Protein AF-A0A7Y8M2G5-F1 (afdb_monomer)

Secondary structure (DSSP, 8-state):
--PPPP--TT--SSS-SBTTB-HHHH--SS-----EEEEEE--S-HHHHHHHHTTHHHHHHHSSSEEEEEEE-TTTGGGGTT-TT-SEEEESSHHHHHHHTTS-EEEEEE---SHHHHHHHHHS-EEEEEEEEE-TTS-EEESSHHHHHHHHTTT-

Radius of gyration: 16.89 Å; Cα contacts (8 Å, |Δi|>4): 274; chains: 1; bounding box: 39×29×58 Å

Nearest PDB structures (foldseek):
  2h1f-assembly2_B  TM=8.860E-01  e=2.006E-05  Escherichia coli O6
  2h1f-assembly1_A  TM=8.473E-01  e=2.006E-05  Escherichia coli O6
  3tov-assembly2_B  TM=8.842E-01  e=5.506E-05  Veillonella parvula DSM 2008
  2h1h-assembly2_B  TM=8.702E-01  e=4.853E-05  Escherichia coli RS218
  3tov-assembly1_A  TM=8.396E-01  e=6.247E-05  Veillonella parvula DSM 2008

Mean predicted aligned error: 3.81 Å

Sequence (156 aa):
MIKEIPSCKRFTGYKPCFPDHNCWTQGCKDLIPTGIKILIINLDAMGDVLMTTAQLKQLKMKFTESTIYWITLKNAAPLLLNNEFVDHVYEYNFESLSILHQIKFDIVMNIDKSQRSCALSNSLNAELKLGFGLNENGKIVPLNKGAFYNYQLGMD

pLDDT: mean 94.29, std 6.94, range [50.44, 98.81]

Structure (mmCIF, N/CA/C/O backbone):
data_AF-A0A7Y8M2G5-F1
#
_entry.id   AF-A0A7Y8M2G5-F1
#
loop_
_atom_site.group_PDB
_atom_site.id
_atom_site.type_symbol
_atom_site.label_atom_id
_atom_site.label_alt_id
_atom_site.label_comp_id
_atom_site.label_asym_id
_atom_site.label_entity_id
_atom_site.label_seq_id
_atom_site.pdbx_PDB_ins_code
_atom_site.Cartn_x
_atom_site.Cartn_y
_atom_site.Cartn_z
_atom_site.occupancy
_atom_site.B_iso_or_equiv
_atom_site.auth_seq_id
_atom_site.auth_comp_id
_atom_site.auth_asym_id
_atom_site.auth_atom_id
_atom_site.pdbx_PDB_model_num
ATOM 1 N N . MET A 1 1 ? -2.879 -11.298 -30.744 1.00 51.59 1 MET A N 1
ATOM 2 C CA . MET A 1 1 ? -2.674 -12.035 -29.478 1.00 51.59 1 MET A CA 1
ATOM 3 C C . MET A 1 1 ? -2.215 -11.038 -28.433 1.00 51.59 1 MET A C 1
ATOM 5 O O . MET A 1 1 ? -1.241 -10.340 -28.690 1.00 51.59 1 MET A O 1
ATOM 9 N N . ILE A 1 2 ? -2.944 -10.906 -27.324 1.00 50.44 2 ILE A N 1
ATOM 10 C CA . ILE A 1 2 ? -2.514 -10.064 -26.201 1.00 50.44 2 ILE A CA 1
ATOM 11 C C . ILE A 1 2 ? -1.307 -10.772 -25.587 1.00 50.44 2 ILE A C 1
ATOM 13 O O . ILE A 1 2 ? -1.421 -11.914 -25.151 1.00 50.44 2 ILE A O 1
ATOM 17 N N . LYS A 1 3 ? -0.134 -10.145 -25.669 1.00 66.94 3 LYS A N 1
ATOM 18 C CA . LYS A 1 3 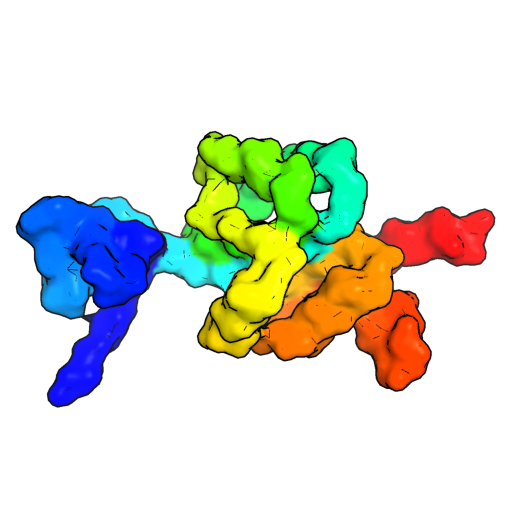? 1.093 -10.682 -25.083 1.00 66.94 3 LYS A CA 1
ATOM 19 C C . LYS A 1 3 ? 1.004 -10.517 -23.564 1.00 66.94 3 LYS A C 1
ATOM 21 O O . LYS A 1 3 ? 0.556 -9.472 -23.098 1.00 66.94 3 LYS A O 1
ATOM 26 N N . GLU A 1 4 ? 1.370 -11.552 -22.815 1.00 81.44 4 GLU A N 1
ATOM 27 C CA . GLU A 1 4 ? 1.377 -11.503 -21.352 1.00 81.44 4 GLU A CA 1
ATOM 28 C C . GLU A 1 4 ? 2.400 -10.460 -20.877 1.00 81.44 4 GLU A C 1
ATOM 30 O O . GLU A 1 4 ? 3.524 -10.404 -21.383 1.00 81.44 4 GLU A O 1
ATOM 35 N N . ILE A 1 5 ? 1.987 -9.587 -19.956 1.00 85.19 5 ILE A N 1
ATOM 36 C CA . ILE A 1 5 ? 2.841 -8.517 -19.432 1.00 85.19 5 ILE A CA 1
ATOM 37 C C . ILE A 1 5 ? 3.972 -9.161 -18.614 1.00 85.19 5 ILE A C 1
ATOM 39 O O . ILE A 1 5 ? 3.680 -9.976 -17.738 1.00 85.19 5 ILE A O 1
ATOM 43 N N . PRO A 1 6 ? 5.253 -8.815 -18.847 1.00 88.69 6 PRO A N 1
ATOM 44 C CA . PRO A 1 6 ? 6.359 -9.425 -18.116 1.00 88.69 6 PRO A CA 1
ATOM 45 C C . PRO A 1 6 ? 6.279 -9.107 -16.616 1.00 88.69 6 PRO A C 1
ATOM 47 O O . PRO A 1 6 ? 6.117 -7.949 -16.230 1.00 88.69 6 PRO A O 1
ATOM 50 N N . SER A 1 7 ? 6.486 -10.116 -15.765 1.00 90.25 7 SER A N 1
ATOM 51 C CA . SER A 1 7 ? 6.693 -9.914 -14.324 1.00 90.25 7 SER A CA 1
ATOM 52 C C . SER A 1 7 ? 8.052 -9.248 -14.099 1.00 90.25 7 SER A C 1
ATOM 54 O O . SER A 1 7 ? 9.097 -9.897 -14.154 1.00 90.25 7 SER A O 1
ATOM 56 N N . CYS A 1 8 ? 8.053 -7.924 -13.947 1.00 92.25 8 CYS A N 1
ATOM 57 C CA . CYS A 1 8 ? 9.268 -7.125 -13.855 1.00 92.25 8 CYS A CA 1
ATOM 58 C C . CYS A 1 8 ? 8.976 -5.784 -13.181 1.00 92.25 8 CYS A C 1
ATOM 60 O O . CYS A 1 8 ? 8.275 -4.948 -13.749 1.00 92.25 8 CYS A O 1
ATOM 62 N N . LYS A 1 9 ? 9.575 -5.524 -12.018 1.00 92.50 9 LYS A N 1
ATOM 63 C CA . LYS A 1 9 ? 9.309 -4.294 -11.247 1.00 92.50 9 LYS A CA 1
ATOM 64 C C . LYS A 1 9 ? 9.643 -2.997 -11.980 1.00 92.50 9 LYS A C 1
ATOM 66 O O . LYS A 1 9 ? 8.982 -1.985 -11.794 1.00 92.50 9 LYS A O 1
ATOM 71 N N . ARG A 1 10 ? 10.690 -3.013 -12.810 1.00 92.25 10 ARG A N 1
ATOM 72 C CA . ARG A 1 10 ? 11.124 -1.829 -13.571 1.00 92.25 10 ARG A CA 1
ATOM 73 C C . ARG A 1 10 ? 10.306 -1.599 -14.839 1.00 92.25 10 ARG A C 1
ATOM 75 O O . ARG A 1 10 ? 10.436 -0.546 -15.453 1.00 92.25 10 ARG A O 1
ATOM 82 N N . PHE A 1 11 ? 9.502 -2.574 -15.265 1.00 92.88 11 PHE A N 1
ATOM 83 C CA . PHE A 1 11 ? 8.639 -2.397 -16.423 1.00 92.88 11 PHE A CA 1
ATOM 84 C C . PHE A 1 11 ? 7.377 -1.634 -16.012 1.00 92.88 11 PHE A C 1
ATOM 86 O O . PHE A 1 11 ? 6.613 -2.106 -15.178 1.00 92.88 11 PHE A O 1
ATOM 93 N N . THR A 1 12 ? 7.141 -0.465 -16.611 1.00 90.38 12 THR A N 1
ATOM 94 C CA . THR A 1 12 ? 6.011 0.404 -16.227 1.00 90.38 12 THR A CA 1
ATOM 95 C C . THR A 1 12 ? 4.857 0.387 -17.225 1.00 90.38 12 THR A C 1
ATOM 97 O O . THR A 1 12 ? 3.878 1.102 -17.043 1.00 90.38 12 THR A O 1
ATOM 100 N N . GLY A 1 13 ? 4.984 -0.346 -18.334 1.00 89.25 13 GLY A N 1
ATOM 101 C CA . GLY A 1 13 ? 4.055 -0.257 -19.467 1.00 89.25 13 GLY A CA 1
ATOM 102 C C . GLY A 1 13 ? 4.252 0.992 -20.336 1.00 89.25 13 GLY A C 1
ATOM 103 O O . GLY A 1 13 ? 4.036 0.923 -21.540 1.00 89.25 13 GLY A O 1
ATOM 104 N N . TYR A 1 14 ? 4.735 2.100 -19.762 1.00 89.81 14 TYR A N 1
ATOM 105 C CA . TYR A 1 14 ? 5.154 3.298 -20.500 1.00 89.81 14 TYR A CA 1
ATOM 106 C C . TYR A 1 14 ? 6.625 3.236 -20.935 1.00 89.81 14 TYR A C 1
ATOM 108 O O . TYR A 1 14 ? 6.979 3.689 -22.021 1.00 89.81 14 TYR A O 1
ATOM 116 N N . LYS A 1 15 ? 7.493 2.662 -20.092 1.00 89.81 15 LYS A N 1
ATOM 117 C CA . LYS A 1 15 ? 8.930 2.510 -20.353 1.00 89.81 15 LYS A CA 1
ATOM 118 C C . LYS A 1 15 ? 9.368 1.051 -20.227 1.00 89.81 15 LYS A C 1
ATOM 120 O O . LYS A 1 15 ? 8.827 0.318 -19.389 1.00 89.81 15 LYS A O 1
ATOM 125 N N . PRO A 1 16 ? 10.369 0.625 -21.019 1.00 91.12 16 PRO A N 1
ATOM 126 C CA . PRO A 1 16 ? 11.022 -0.650 -20.785 1.00 91.12 16 PRO A CA 1
ATOM 127 C C . PRO A 1 16 ? 11.733 -0.644 -19.424 1.00 91.12 16 PRO A C 1
ATOM 129 O O . PRO A 1 16 ? 12.158 0.390 -18.918 1.00 91.12 16 PRO A O 1
ATOM 132 N N . CYS A 1 17 ? 11.895 -1.836 -18.864 1.00 90.38 17 CYS A N 1
ATOM 133 C CA . CYS A 1 17 ? 12.644 -2.116 -17.645 1.00 90.38 17 CYS A CA 1
ATOM 134 C C . CYS A 1 17 ? 14.143 -1.771 -17.710 1.00 90.38 17 CYS A C 1
ATOM 136 O O . CYS A 1 17 ? 14.758 -1.580 -16.661 1.00 90.38 17 CYS A O 1
ATOM 138 N N . PHE A 1 18 ? 14.732 -1.703 -18.908 1.00 91.62 18 PHE A N 1
ATOM 139 C CA . PHE A 1 18 ? 16.131 -1.337 -19.133 1.00 91.62 18 PHE A CA 1
ATOM 140 C C . PHE A 1 18 ? 16.273 -0.624 -20.498 1.00 91.62 18 PHE A C 1
ATOM 142 O O . PHE A 1 18 ? 15.577 -1.022 -21.439 1.00 91.62 18 PHE A O 1
ATOM 149 N N . PRO A 1 19 ? 17.128 0.413 -20.639 1.00 90.75 19 PRO A N 1
ATOM 150 C CA . PRO A 1 19 ? 17.388 1.063 -21.929 1.00 90.75 19 PRO A CA 1
ATOM 151 C C . PRO A 1 19 ? 17.849 0.063 -22.997 1.00 90.75 19 PRO A C 1
ATOM 153 O O . PRO A 1 19 ? 18.632 -0.832 -22.702 1.00 90.75 19 PRO A O 1
ATOM 156 N N . ASP A 1 20 ? 17.352 0.188 -24.226 1.00 89.81 20 ASP A N 1
ATOM 157 C CA . ASP A 1 20 ? 17.685 -0.709 -25.349 1.00 89.81 20 ASP A CA 1
ATOM 158 C C . ASP A 1 20 ? 17.340 -2.200 -25.140 1.00 89.81 20 ASP A C 1
ATOM 160 O O . ASP A 1 20 ? 17.814 -3.065 -25.875 1.00 89.81 20 ASP A O 1
ATOM 164 N N . HIS A 1 21 ? 16.477 -2.528 -24.172 1.00 90.88 21 HIS A N 1
ATOM 165 C CA . HIS A 1 21 ? 15.942 -3.881 -23.980 1.00 90.88 21 HIS A CA 1
ATOM 166 C C . HIS A 1 21 ? 14.419 -3.869 -24.094 1.00 90.88 21 HIS A C 1
ATOM 168 O O . HIS A 1 21 ? 13.727 -3.171 -23.348 1.00 90.88 21 HIS A O 1
ATOM 174 N N . ASN A 1 22 ? 13.857 -4.655 -25.012 1.00 90.19 22 ASN A N 1
ATOM 175 C CA . ASN A 1 22 ? 12.415 -4.663 -25.229 1.00 90.19 22 ASN A CA 1
ATOM 176 C C . ASN A 1 22 ? 11.736 -5.627 -24.248 1.00 90.19 22 ASN A C 1
ATOM 178 O O . ASN A 1 22 ? 11.414 -6.762 -24.595 1.00 90.19 22 ASN A O 1
ATOM 182 N N . CYS A 1 23 ? 11.475 -5.166 -23.022 1.00 90.12 23 CYS A N 1
ATOM 183 C CA . CYS A 1 23 ? 10.925 -6.031 -21.971 1.00 90.12 23 CYS A CA 1
ATOM 184 C C . CYS A 1 23 ? 9.543 -6.598 -22.316 1.00 90.12 23 CYS A C 1
ATOM 186 O O . CYS A 1 23 ? 9.220 -7.708 -21.903 1.00 90.12 23 CYS A O 1
ATOM 188 N N . TRP A 1 24 ? 8.754 -5.878 -23.122 1.00 87.94 24 TRP A N 1
ATOM 189 C CA . TRP A 1 24 ? 7.460 -6.357 -23.611 1.00 87.94 24 TRP A CA 1
ATOM 190 C C . TRP A 1 24 ? 7.599 -7.623 -24.456 1.00 87.94 24 TRP A C 1
ATOM 192 O O . TRP A 1 24 ? 6.755 -8.517 -24.402 1.00 87.94 24 TRP A O 1
ATOM 202 N N . THR A 1 25 ? 8.662 -7.707 -25.262 1.00 89.38 25 THR A N 1
ATOM 203 C CA . THR A 1 25 ? 8.851 -8.840 -26.169 1.00 89.38 25 THR A CA 1
ATOM 204 C C . THR A 1 25 ? 9.814 -9.902 -25.668 1.00 89.38 25 THR A C 1
ATOM 206 O O . THR A 1 25 ? 9.569 -11.074 -25.957 1.00 89.38 25 THR A O 1
ATOM 209 N N . GLN A 1 26 ? 10.848 -9.490 -24.935 1.00 89.75 26 GLN A N 1
ATOM 210 C CA . GLN A 1 26 ? 11.997 -10.292 -24.509 1.00 89.75 26 GLN A CA 1
ATOM 211 C C . GLN A 1 26 ? 11.992 -10.606 -23.003 1.00 89.75 26 GLN A C 1
ATOM 213 O O . GLN A 1 26 ? 12.884 -11.300 -22.528 1.00 89.75 26 GLN A O 1
ATOM 218 N N . GLY A 1 27 ? 11.010 -10.110 -22.241 1.00 89.06 27 GLY A N 1
ATOM 219 C CA . GLY A 1 27 ? 10.930 -10.325 -20.794 1.00 89.06 27 GLY A CA 1
ATOM 220 C C . GLY A 1 27 ? 11.861 -9.422 -19.975 1.00 89.06 27 GLY A C 1
ATOM 221 O O . GLY A 1 27 ? 12.529 -8.529 -20.499 1.00 89.06 27 GLY A O 1
ATOM 222 N N . CYS A 1 28 ? 11.876 -9.621 -18.656 1.00 91.12 28 CYS A N 1
ATOM 223 C CA . CYS A 1 28 ? 12.672 -8.810 -17.729 1.00 91.12 28 CYS A CA 1
ATOM 224 C C . CYS A 1 28 ? 14.174 -9.087 -17.892 1.00 91.12 28 CYS A C 1
ATOM 226 O O . CYS A 1 28 ? 14.582 -10.245 -17.872 1.00 91.12 28 CYS A O 1
ATOM 228 N N . LYS A 1 29 ? 15.000 -8.038 -17.997 1.00 90.88 29 LYS A N 1
ATOM 229 C CA . LYS A 1 29 ? 16.459 -8.187 -18.127 1.00 90.88 29 LYS A CA 1
ATOM 230 C C . LYS A 1 29 ? 17.138 -8.632 -16.827 1.00 90.88 29 LYS A C 1
ATOM 232 O O . LYS A 1 29 ? 17.958 -9.538 -16.846 1.00 90.88 29 LYS A O 1
ATOM 237 N N . ASP A 1 30 ? 16.764 -8.016 -15.705 1.00 88.00 30 ASP A N 1
ATOM 238 C CA . ASP A 1 30 ? 17.515 -8.120 -14.444 1.00 88.00 30 ASP A CA 1
ATOM 239 C C . ASP A 1 30 ? 16.916 -9.125 -13.440 1.00 88.00 30 ASP A C 1
ATOM 241 O O . ASP A 1 30 ? 17.237 -9.063 -12.260 1.00 88.00 30 ASP A O 1
ATOM 245 N N . LEU A 1 31 ? 16.028 -10.032 -13.879 1.00 84.81 31 LEU A N 1
ATOM 246 C CA . LEU A 1 31 ? 15.354 -11.033 -13.025 1.00 84.81 31 LEU A CA 1
ATOM 247 C C . LEU A 1 31 ? 14.815 -10.454 -11.698 1.00 84.81 31 LEU A C 1
ATOM 249 O O . LEU A 1 31 ? 15.010 -11.012 -10.623 1.00 84.81 31 LEU A O 1
ATOM 253 N N . ILE A 1 32 ? 14.120 -9.318 -11.783 1.00 90.75 32 ILE A N 1
ATOM 254 C CA . ILE A 1 32 ? 13.478 -8.637 -10.648 1.00 90.75 32 ILE A CA 1
ATOM 255 C C . ILE A 1 32 ? 11.949 -8.780 -10.736 1.00 90.75 32 ILE A C 1
ATOM 257 O O . ILE A 1 32 ? 11.265 -7.846 -11.179 1.00 90.75 32 ILE A O 1
ATOM 261 N N . PRO A 1 33 ? 11.391 -9.947 -10.366 1.00 93.00 33 PRO A N 1
ATOM 262 C CA . PRO A 1 33 ? 9.965 -10.206 -10.504 1.00 93.00 33 PRO A CA 1
ATOM 263 C C . PRO A 1 33 ? 9.139 -9.261 -9.628 1.00 93.00 33 PRO A C 1
ATOM 265 O O . PRO A 1 33 ? 9.579 -8.814 -8.565 1.00 93.00 33 PRO A O 1
ATOM 268 N N . THR A 1 34 ? 7.910 -8.974 -10.062 1.00 93.88 34 THR A N 1
ATOM 269 C CA . THR A 1 34 ? 6.957 -8.185 -9.264 1.00 93.88 34 THR A CA 1
ATOM 270 C C . THR A 1 34 ? 6.622 -8.902 -7.952 1.00 93.88 34 THR A C 1
ATOM 272 O O . THR A 1 34 ? 6.506 -8.260 -6.907 1.00 93.88 34 THR A O 1
ATOM 275 N N . GLY A 1 35 ? 6.527 -10.234 -7.993 1.00 95.44 35 GLY A N 1
ATOM 276 C CA . GLY A 1 35 ? 6.227 -11.060 -6.828 1.00 95.44 35 GLY A CA 1
ATOM 277 C C . GLY A 1 35 ? 4.926 -10.655 -6.128 1.00 95.44 35 GLY A C 1
ATOM 278 O O . GLY A 1 35 ? 3.997 -10.154 -6.764 1.00 95.44 35 GLY A O 1
ATOM 279 N N . ILE A 1 36 ? 4.881 -10.855 -4.811 1.00 97.75 36 ILE A N 1
ATOM 280 C CA . ILE A 1 36 ? 3.733 -10.511 -3.961 1.00 97.75 36 ILE A CA 1
ATOM 281 C C . ILE A 1 36 ? 3.591 -8.986 -3.879 1.00 97.75 36 ILE A C 1
ATOM 283 O O . ILE A 1 36 ? 4.510 -8.287 -3.446 1.00 97.75 36 ILE A O 1
ATOM 287 N N . LYS A 1 37 ? 2.429 -8.454 -4.255 1.00 98.31 37 LYS A N 1
ATOM 288 C CA . LYS A 1 37 ? 2.087 -7.032 -4.153 1.00 98.31 37 LYS A CA 1
ATOM 289 C C . LYS A 1 37 ? 1.507 -6.732 -2.783 1.00 98.31 37 LYS A C 1
ATOM 291 O O . LYS A 1 37 ? 0.409 -7.177 -2.437 1.00 98.31 37 LYS A O 1
ATOM 296 N N . ILE A 1 38 ? 2.249 -5.936 -2.028 1.00 98.69 38 ILE A N 1
ATOM 297 C CA . ILE A 1 38 ? 1.928 -5.568 -0.657 1.00 98.69 38 ILE A CA 1
ATOM 298 C C . ILE A 1 38 ? 1.690 -4.066 -0.603 1.00 98.69 38 ILE A C 1
ATOM 300 O O . ILE A 1 38 ? 2.599 -3.304 -0.914 1.00 98.69 38 ILE A O 1
ATOM 304 N N . LEU A 1 39 ? 0.508 -3.634 -0.174 1.00 98.81 39 LEU A N 1
ATOM 305 C CA . LEU A 1 39 ? 0.241 -2.234 0.144 1.00 98.81 39 LEU A CA 1
ATOM 306 C C . LEU A 1 39 ? 0.300 -2.008 1.652 1.00 98.81 39 LEU A C 1
ATOM 308 O O . LEU A 1 39 ? -0.395 -2.686 2.405 1.00 98.81 39 LEU A O 1
ATOM 312 N N . ILE A 1 40 ? 1.068 -1.012 2.076 1.00 98.69 40 ILE A N 1
ATOM 313 C CA . ILE A 1 40 ? 1.066 -0.479 3.438 1.00 98.69 40 ILE A CA 1
ATOM 314 C C . ILE A 1 40 ? 0.287 0.839 3.432 1.00 98.69 40 ILE A C 1
ATOM 316 O O . ILE A 1 40 ? 0.600 1.753 2.668 1.00 98.69 40 ILE A O 1
ATOM 320 N N . ILE A 1 41 ? -0.735 0.932 4.279 1.00 98.69 41 ILE A N 1
ATOM 321 C CA . ILE A 1 41 ? -1.501 2.155 4.530 1.00 98.69 41 ILE A CA 1
ATOM 322 C C . ILE A 1 41 ? -1.025 2.710 5.872 1.00 98.69 41 ILE A C 1
ATOM 324 O O . ILE A 1 41 ? -1.272 2.085 6.905 1.00 98.69 41 ILE A O 1
ATOM 328 N N . ASN A 1 42 ? -0.339 3.856 5.831 1.00 98.06 42 ASN A N 1
ATOM 329 C CA . ASN A 1 42 ? 0.038 4.630 7.013 1.00 98.06 42 ASN A CA 1
ATOM 330 C C . ASN A 1 42 ? -0.133 6.127 6.738 1.00 98.06 42 ASN A C 1
ATOM 332 O O . ASN A 1 42 ? 0.732 6.791 6.165 1.00 98.06 42 ASN A O 1
ATOM 336 N N . LEU A 1 43 ? -1.293 6.624 7.123 1.00 97.38 43 LEU A N 1
ATOM 337 C CA . LEU A 1 43 ? -1.776 7.992 7.099 1.00 97.38 43 LEU A CA 1
ATOM 338 C C . LEU A 1 43 ? -1.662 8.674 8.478 1.00 97.38 43 LEU A C 1
ATOM 340 O O . LEU A 1 43 ? -2.290 9.721 8.648 1.00 97.38 43 LEU A O 1
ATOM 344 N N . ASP A 1 44 ? -0.953 8.106 9.454 1.00 92.50 44 ASP A N 1
ATOM 345 C CA . ASP A 1 44 ? -0.760 8.704 10.779 1.00 92.50 44 ASP A CA 1
ATOM 346 C C . ASP A 1 44 ? 0.317 9.808 10.762 1.00 92.50 44 ASP A C 1
ATOM 348 O O . ASP A 1 44 ? 0.714 10.325 9.707 1.00 92.50 44 ASP A O 1
ATOM 352 N N . ALA A 1 45 ? 0.731 10.271 11.943 1.00 93.00 45 ALA A N 1
ATOM 353 C CA . ALA A 1 45 ? 1.734 11.315 12.051 1.00 93.00 45 ALA A CA 1
ATOM 354 C C . ALA A 1 45 ? 3.084 10.851 11.479 1.00 93.00 45 ALA A C 1
ATOM 356 O O . ALA A 1 45 ? 3.426 9.671 11.436 1.00 93.00 45 ALA A O 1
ATOM 357 N N . MET A 1 46 ? 3.906 11.820 11.080 1.00 94.25 46 MET A N 1
ATOM 358 C CA . MET A 1 46 ? 5.202 11.564 10.450 1.00 94.25 46 MET A CA 1
ATOM 359 C C . MET A 1 46 ? 6.130 10.666 11.301 1.00 94.25 46 MET A C 1
ATOM 361 O O . MET A 1 46 ? 6.895 9.877 10.749 1.00 94.25 46 MET A O 1
ATOM 365 N N . GLY A 1 47 ? 6.046 10.756 12.635 1.00 94.88 47 GLY A N 1
ATOM 366 C CA . GLY A 1 47 ? 6.792 9.889 13.554 1.00 94.88 47 GLY A CA 1
ATOM 367 C C . GLY A 1 47 ? 6.384 8.415 13.459 1.00 94.88 47 GLY A C 1
ATOM 368 O O . GLY A 1 47 ? 7.254 7.548 13.396 1.00 94.88 47 GLY A O 1
ATOM 369 N N . ASP A 1 48 ? 5.084 8.133 13.353 1.00 94.25 48 ASP A N 1
ATOM 370 C CA . ASP A 1 48 ? 4.556 6.770 13.211 1.00 94.25 48 ASP A CA 1
ATOM 371 C C . ASP A 1 48 ? 4.948 6.152 11.862 1.00 94.25 48 ASP A C 1
ATOM 373 O O . ASP A 1 48 ? 5.311 4.972 11.780 1.00 94.25 48 ASP A O 1
ATOM 377 N N . VAL A 1 49 ? 4.954 6.965 10.799 1.00 95.81 49 VAL A N 1
ATOM 378 C CA . VAL A 1 49 ? 5.463 6.568 9.475 1.00 95.81 49 VAL A CA 1
ATOM 379 C C . VAL A 1 49 ? 6.922 6.137 9.574 1.00 95.81 49 VAL A C 1
ATOM 381 O O . VAL A 1 49 ? 7.264 5.037 9.132 1.00 95.81 49 VAL A O 1
ATOM 384 N N . LEU A 1 50 ? 7.768 6.950 10.216 1.00 95.31 50 LEU A N 1
ATOM 385 C CA . LEU A 1 50 ? 9.181 6.629 10.408 1.00 95.31 50 LEU A CA 1
ATOM 386 C C . LEU A 1 50 ? 9.364 5.335 11.210 1.00 95.31 50 LEU A C 1
ATOM 388 O O . LEU A 1 50 ? 10.114 4.457 10.782 1.00 95.31 50 LEU A O 1
ATOM 392 N N . MET A 1 51 ? 8.653 5.173 12.329 1.00 95.00 51 MET A N 1
ATOM 393 C CA . MET A 1 51 ? 8.728 3.959 13.151 1.00 95.00 51 MET A CA 1
ATOM 394 C C . MET A 1 51 ? 8.325 2.701 12.375 1.00 95.00 51 MET A C 1
ATOM 396 O O . MET A 1 51 ? 8.943 1.646 12.528 1.00 95.00 51 MET A O 1
ATOM 400 N N . THR A 1 52 ? 7.329 2.807 11.494 1.00 95.19 52 THR A N 1
ATOM 401 C CA . THR A 1 52 ? 6.865 1.672 10.683 1.00 95.19 52 THR A CA 1
ATOM 402 C C . THR A 1 52 ? 7.942 1.175 9.719 1.00 95.19 52 THR A C 1
ATOM 404 O O . THR A 1 52 ? 8.016 -0.028 9.454 1.00 95.19 52 THR A O 1
ATOM 407 N N . THR A 1 53 ? 8.827 2.052 9.232 1.00 96.62 53 THR A N 1
ATOM 408 C CA . THR A 1 53 ? 9.902 1.649 8.307 1.00 96.62 53 THR A CA 1
ATOM 409 C C . THR A 1 53 ? 10.819 0.567 8.886 1.00 96.62 53 THR A C 1
ATOM 411 O O . THR A 1 53 ? 11.337 -0.256 8.130 1.00 96.62 53 THR A O 1
ATOM 414 N N . ALA A 1 54 ? 10.945 0.474 10.216 1.00 95.75 54 ALA A N 1
ATOM 415 C CA . ALA A 1 54 ? 11.725 -0.567 10.887 1.00 95.75 54 ALA A CA 1
ATOM 416 C C . ALA A 1 54 ? 11.227 -1.994 10.577 1.00 95.75 54 ALA A C 1
ATOM 418 O O . ALA A 1 54 ? 11.998 -2.952 10.644 1.00 95.75 54 ALA A O 1
ATOM 419 N N . GLN A 1 55 ? 9.956 -2.150 10.191 1.00 94.12 55 GLN A N 1
ATOM 420 C CA . GLN A 1 55 ? 9.358 -3.448 9.863 1.00 94.12 55 GLN A CA 1
ATOM 421 C C . GLN A 1 55 ? 9.678 -3.914 8.432 1.00 94.12 55 GLN A C 1
ATOM 423 O O . GLN A 1 55 ? 9.541 -5.101 8.125 1.00 94.12 55 GLN A O 1
ATOM 428 N N . LEU A 1 56 ? 10.131 -3.013 7.551 1.00 96.81 56 LEU A N 1
ATOM 429 C CA . LEU A 1 56 ? 10.297 -3.287 6.119 1.00 96.81 56 LEU A CA 1
ATOM 430 C C . LEU A 1 56 ? 11.304 -4.403 5.833 1.00 96.81 56 LEU A C 1
ATOM 432 O O . LEU A 1 56 ? 11.036 -5.275 5.005 1.00 96.81 56 LEU A O 1
ATOM 436 N N . LYS A 1 57 ? 12.430 -4.430 6.556 1.00 96.44 57 LYS A N 1
ATOM 437 C CA . LYS A 1 57 ? 13.443 -5.482 6.398 1.00 96.44 57 LYS A CA 1
ATOM 438 C C . LYS A 1 57 ? 12.855 -6.861 6.689 1.00 96.44 57 LYS A C 1
ATOM 440 O O . LYS A 1 57 ? 13.041 -7.796 5.916 1.00 96.44 57 LYS A O 1
ATOM 445 N N . GLN A 1 58 ? 12.112 -6.990 7.786 1.00 96.00 58 GLN A N 1
ATOM 446 C CA . GLN A 1 58 ? 11.481 -8.255 8.154 1.00 96.00 58 GLN A CA 1
ATOM 447 C C . GLN A 1 58 ? 10.373 -8.649 7.182 1.00 96.00 58 GLN A C 1
ATOM 449 O O . GLN A 1 58 ? 10.227 -9.831 6.863 1.00 96.00 58 GLN A O 1
ATOM 454 N N . LEU A 1 59 ? 9.650 -7.665 6.653 1.00 96.12 59 LEU A N 1
ATOM 455 C CA . LEU A 1 59 ? 8.640 -7.897 5.635 1.00 96.12 59 LEU A CA 1
ATOM 456 C C . LEU A 1 59 ? 9.250 -8.446 4.337 1.00 96.12 59 LEU A C 1
ATOM 458 O O . LEU A 1 59 ? 8.751 -9.441 3.815 1.00 96.12 59 LEU A O 1
ATOM 462 N N . LYS A 1 60 ? 10.365 -7.873 3.867 1.00 96.12 60 LYS A N 1
ATOM 463 C CA . LYS A 1 60 ? 11.113 -8.383 2.705 1.00 96.12 60 LYS A CA 1
ATOM 464 C C . LYS A 1 60 ? 11.756 -9.744 2.969 1.00 96.12 60 LYS A C 1
ATOM 466 O O . LYS A 1 60 ? 11.790 -10.568 2.069 1.00 96.12 60 LYS A O 1
ATOM 471 N N . MET A 1 61 ? 12.216 -10.033 4.188 1.00 96.75 61 MET A N 1
ATOM 472 C CA . MET A 1 61 ? 12.699 -11.383 4.523 1.00 96.75 61 MET A CA 1
ATOM 473 C C . MET A 1 61 ? 11.576 -12.423 4.445 1.00 96.75 61 MET A C 1
ATOM 475 O O . MET A 1 61 ? 11.789 -13.517 3.933 1.00 96.75 61 MET A O 1
ATOM 479 N N . LYS A 1 62 ? 10.375 -12.077 4.925 1.00 96.88 62 LYS A N 1
ATOM 480 C CA . LYS A 1 62 ? 9.203 -12.960 4.873 1.00 96.88 62 LYS A CA 1
ATOM 481 C C . LYS A 1 62 ? 8.663 -13.138 3.451 1.00 96.88 62 LYS A C 1
ATOM 483 O O . LYS A 1 62 ? 8.227 -14.229 3.099 1.00 96.88 62 LYS A O 1
ATOM 488 N N . PHE A 1 63 ? 8.676 -12.071 2.657 1.00 96.31 63 PHE A N 1
ATOM 489 C CA . PHE A 1 63 ? 8.206 -12.049 1.275 1.00 96.31 63 PHE A CA 1
ATOM 490 C C . PHE A 1 63 ? 9.349 -11.594 0.361 1.00 96.31 63 PHE A C 1
ATOM 492 O O . PHE A 1 63 ? 9.395 -10.438 -0.068 1.00 96.31 63 PHE A O 1
ATOM 499 N N . THR A 1 64 ? 10.293 -12.504 0.105 1.00 94.19 64 THR A N 1
ATOM 500 C CA . THR A 1 64 ? 11.560 -12.215 -0.596 1.00 94.19 64 THR A CA 1
ATOM 501 C C . THR A 1 64 ? 11.336 -11.625 -1.984 1.00 94.19 64 THR A C 1
ATOM 503 O O . THR A 1 64 ? 11.926 -10.604 -2.332 1.00 94.19 64 THR A O 1
ATOM 506 N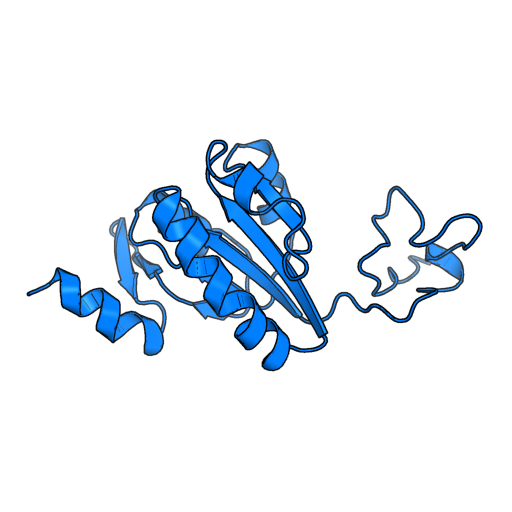 N . GLU A 1 65 ? 10.409 -12.204 -2.743 1.00 95.81 65 GLU A N 1
ATOM 507 C CA . GLU A 1 65 ? 9.940 -11.654 -4.012 1.00 95.81 65 GLU A CA 1
ATOM 508 C C . GLU A 1 65 ? 8.635 -10.892 -3.777 1.00 95.81 65 GLU A C 1
ATOM 510 O O . GLU A 1 65 ? 7.539 -11.448 -3.844 1.00 95.81 65 GLU A O 1
ATOM 515 N N . SER A 1 66 ? 8.749 -9.606 -3.446 1.00 97.12 66 SER A N 1
ATOM 516 C CA . SER A 1 66 ? 7.588 -8.738 -3.224 1.00 97.12 66 SER A CA 1
ATOM 517 C C . SER A 1 66 ? 7.800 -7.318 -3.718 1.00 97.12 66 SER A C 1
ATOM 519 O O . SER A 1 66 ? 8.911 -6.784 -3.636 1.00 97.12 66 SER A O 1
ATOM 521 N N . THR A 1 67 ? 6.723 -6.682 -4.168 1.00 97.81 67 THR A N 1
ATOM 522 C CA . THR A 1 67 ? 6.647 -5.246 -4.456 1.00 97.81 67 THR A CA 1
ATOM 523 C C . THR A 1 67 ? 5.885 -4.556 -3.331 1.00 97.81 67 THR A C 1
ATOM 525 O O . THR A 1 67 ? 4.724 -4.883 -3.080 1.00 97.81 67 THR A O 1
ATOM 528 N N . ILE A 1 68 ? 6.534 -3.610 -2.654 1.00 98.25 68 ILE A N 1
ATOM 529 C CA . ILE A 1 68 ? 5.942 -2.822 -1.575 1.00 98.25 68 ILE A CA 1
ATOM 530 C C . ILE A 1 68 ? 5.460 -1.487 -2.132 1.00 98.25 68 ILE A C 1
ATOM 532 O O . ILE A 1 68 ? 6.243 -0.648 -2.576 1.00 98.25 68 ILE A O 1
ATOM 536 N N . TYR A 1 69 ? 4.154 -1.298 -2.046 1.00 98.56 69 TYR A N 1
ATOM 537 C CA . TYR A 1 69 ? 3.452 -0.046 -2.247 1.00 98.56 69 TYR A CA 1
ATOM 538 C C . TYR A 1 69 ? 3.203 0.570 -0.873 1.00 98.56 69 TYR A C 1
ATOM 540 O O . TYR A 1 69 ? 2.868 -0.137 0.080 1.00 98.56 69 TYR A O 1
ATOM 548 N N . TRP A 1 70 ? 3.328 1.883 -0.758 1.00 98.69 70 TRP A N 1
ATOM 549 C CA . TRP A 1 70 ? 3.056 2.595 0.483 1.00 98.69 70 TRP A CA 1
ATOM 550 C C . TRP A 1 70 ? 2.236 3.841 0.195 1.00 98.69 70 TRP A C 1
ATOM 552 O O . TRP A 1 70 ? 2.649 4.664 -0.618 1.00 98.69 70 TRP A O 1
ATOM 562 N N . ILE A 1 71 ? 1.104 4.009 0.877 1.00 98.69 71 ILE A N 1
ATOM 563 C CA . ILE A 1 71 ? 0.326 5.251 0.845 1.00 98.69 71 ILE A CA 1
ATOM 564 C C . ILE A 1 71 ?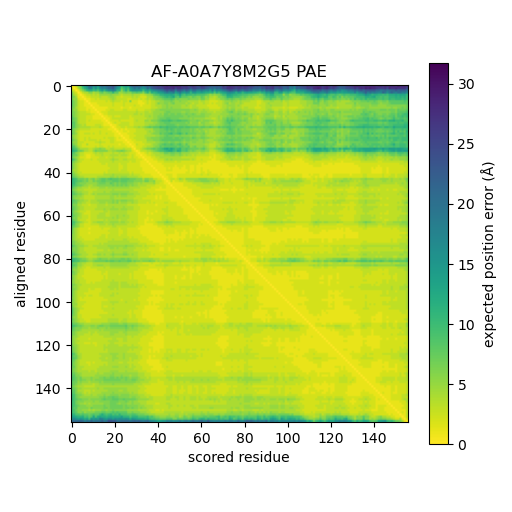 0.406 5.980 2.186 1.00 98.69 71 ILE A C 1
ATOM 566 O O . ILE A 1 71 ? 0.191 5.385 3.243 1.00 98.69 71 ILE A O 1
ATOM 570 N N . THR A 1 72 ? 0.745 7.268 2.132 1.00 98.38 72 THR A N 1
ATOM 571 C CA . THR A 1 72 ? 0.900 8.132 3.309 1.00 98.38 72 THR A CA 1
ATOM 572 C C . THR A 1 72 ? 0.471 9.570 3.027 1.00 98.38 72 THR A C 1
ATOM 574 O O . THR A 1 72 ? 0.142 9.927 1.897 1.00 98.38 72 THR A O 1
ATOM 577 N N . LEU A 1 73 ? 0.435 10.420 4.052 1.00 97.75 73 LEU A N 1
ATOM 578 C CA . LEU A 1 73 ? 0.148 11.841 3.881 1.00 97.75 73 LEU A CA 1
ATOM 579 C C . LEU A 1 73 ? 1.306 12.560 3.173 1.00 97.75 73 LEU A C 1
ATOM 581 O O . LEU A 1 73 ? 2.474 12.206 3.326 1.00 97.75 73 LEU A O 1
ATOM 585 N N . LYS A 1 74 ? 0.985 13.630 2.440 1.00 97.19 74 LYS A N 1
ATOM 586 C CA . LYS A 1 74 ? 1.951 14.422 1.659 1.00 97.19 74 LYS A CA 1
ATOM 587 C C . LYS A 1 74 ? 3.175 14.880 2.461 1.00 97.19 74 LYS A C 1
ATOM 589 O O . LYS A 1 74 ? 4.284 14.886 1.944 1.00 97.19 74 LYS A O 1
ATOM 594 N N . ASN A 1 75 ? 2.992 15.261 3.723 1.00 96.50 75 ASN A N 1
ATOM 595 C CA . ASN A 1 75 ? 4.084 15.706 4.591 1.00 96.50 75 ASN A CA 1
ATOM 596 C C . ASN A 1 75 ? 5.022 14.569 5.030 1.00 96.50 75 ASN A C 1
ATOM 598 O O . ASN A 1 75 ? 6.166 14.848 5.372 1.00 96.50 75 ASN A O 1
ATOM 602 N N . ALA A 1 76 ? 4.560 13.316 5.024 1.00 96.94 76 ALA A N 1
ATOM 603 C CA . ALA A 1 76 ? 5.355 12.150 5.406 1.00 96.94 76 ALA A CA 1
ATOM 604 C C . ALA A 1 76 ? 5.945 11.398 4.200 1.00 96.94 76 ALA A C 1
ATOM 606 O O . ALA A 1 76 ? 6.950 10.709 4.352 1.00 96.94 76 ALA A O 1
ATOM 607 N N . ALA A 1 77 ? 5.383 11.562 2.995 1.00 97.06 77 ALA A N 1
ATOM 608 C CA . ALA A 1 77 ? 5.872 10.912 1.776 1.00 97.06 77 ALA A CA 1
ATOM 609 C C . ALA A 1 77 ? 7.384 11.108 1.511 1.00 97.06 77 ALA A C 1
ATOM 611 O O . ALA A 1 77 ? 8.040 10.120 1.172 1.00 97.06 77 ALA A O 1
ATOM 612 N N . PRO A 1 78 ? 7.987 12.299 1.737 1.00 95.88 78 PRO A N 1
ATOM 613 C CA . PRO A 1 78 ? 9.426 12.492 1.560 1.00 95.88 78 PRO A CA 1
ATOM 614 C C . PRO A 1 78 ? 10.311 11.577 2.415 1.00 95.88 78 PRO A C 1
ATOM 616 O O . PRO A 1 78 ? 11.424 11.273 1.998 1.00 95.88 78 PRO A O 1
ATOM 619 N N . LEU A 1 79 ? 9.831 11.103 3.573 1.00 94.50 79 LEU A N 1
ATOM 620 C CA . LEU A 1 79 ? 10.586 10.183 4.435 1.00 94.50 79 LEU A CA 1
ATOM 621 C C . LEU A 1 79 ? 10.797 8.802 3.815 1.00 94.50 79 LEU A C 1
ATOM 623 O O . LEU A 1 79 ? 11.708 8.077 4.205 1.00 94.50 79 LEU A O 1
ATOM 627 N N . LEU A 1 80 ? 9.915 8.419 2.895 1.00 96.00 80 LEU A N 1
ATOM 628 C CA . LEU A 1 80 ? 9.937 7.114 2.245 1.00 96.00 80 LEU A CA 1
ATOM 629 C C . LEU A 1 80 ? 10.729 7.148 0.935 1.00 96.00 80 LEU A C 1
ATOM 631 O O . LEU A 1 80 ? 11.057 6.095 0.387 1.00 96.00 80 LEU A O 1
ATOM 635 N N . LEU A 1 81 ? 11.055 8.346 0.436 1.00 89.75 81 LEU A N 1
ATOM 636 C CA . LEU A 1 81 ? 11.893 8.503 -0.744 1.00 89.75 81 LEU A CA 1
ATOM 637 C C . LEU A 1 81 ? 13.284 7.932 -0.454 1.00 89.75 81 LEU A C 1
ATOM 639 O O . LEU A 1 81 ? 13.889 8.222 0.574 1.00 89.75 81 LEU A O 1
ATOM 643 N N . ASN A 1 82 ? 13.796 7.130 -1.386 1.00 89.62 82 ASN A N 1
ATOM 644 C CA . ASN A 1 82 ? 15.072 6.412 -1.277 1.00 89.62 82 ASN A CA 1
ATOM 645 C C . ASN A 1 82 ? 15.118 5.299 -0.215 1.00 89.62 82 ASN A C 1
ATOM 647 O O . ASN A 1 82 ? 16.197 4.769 0.050 1.00 89.62 82 ASN A O 1
ATOM 651 N N . ASN A 1 83 ? 13.985 4.899 0.373 1.00 95.88 83 ASN A N 1
ATOM 652 C CA . ASN A 1 83 ? 13.960 3.681 1.174 1.00 95.88 83 ASN A CA 1
ATOM 653 C C . ASN A 1 83 ? 14.156 2.460 0.260 1.00 95.88 83 ASN A C 1
ATOM 655 O O . ASN A 1 83 ? 13.336 2.207 -0.618 1.00 95.88 83 AS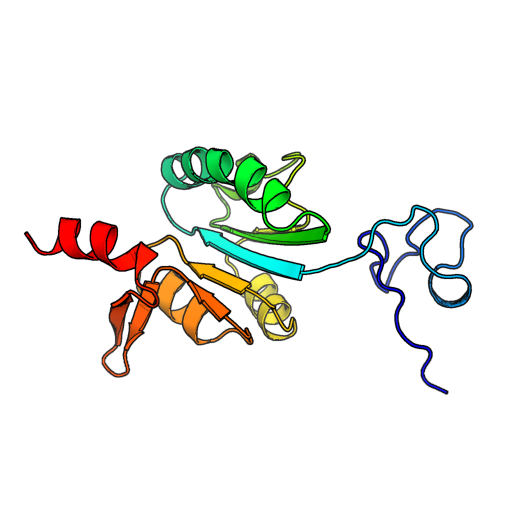N A O 1
ATOM 659 N N . GLU A 1 84 ? 15.219 1.684 0.486 1.00 94.81 84 GLU A N 1
ATOM 660 C CA . GLU A 1 84 ? 15.598 0.546 -0.370 1.00 94.81 84 GLU A CA 1
ATOM 661 C C . GLU A 1 84 ? 14.537 -0.566 -0.455 1.00 94.81 84 GLU A C 1
ATOM 663 O O . GLU A 1 84 ? 14.556 -1.380 -1.379 1.00 94.81 84 GLU A O 1
ATOM 668 N N . PHE A 1 85 ? 13.602 -0.612 0.496 1.00 96.75 85 PHE A N 1
ATOM 669 C CA . PHE A 1 85 ? 12.571 -1.641 0.557 1.00 96.75 85 PHE A CA 1
ATOM 670 C C . PHE A 1 85 ? 11.225 -1.196 -0.021 1.00 96.75 85 PHE A C 1
ATOM 672 O O . PHE A 1 85 ? 10.390 -2.063 -0.287 1.00 96.75 85 PHE A O 1
ATOM 679 N N . VAL A 1 86 ? 10.991 0.107 -0.203 1.00 97.56 86 VAL A N 1
ATOM 680 C CA . VAL A 1 86 ? 9.724 0.634 -0.729 1.00 97.56 86 VAL A CA 1
ATOM 681 C C . VAL A 1 86 ? 9.849 0.833 -2.234 1.00 97.56 86 VAL A C 1
ATOM 683 O O . VAL A 1 86 ? 10.656 1.630 -2.701 1.00 97.56 86 VAL A O 1
ATOM 686 N N . ASP A 1 87 ? 9.035 0.110 -3.001 1.00 96.56 87 ASP A N 1
ATOM 687 C CA . ASP A 1 87 ? 9.082 0.145 -4.464 1.00 96.56 87 ASP A CA 1
ATOM 688 C C . ASP A 1 87 ? 8.235 1.312 -5.025 1.00 96.56 87 ASP A C 1
ATOM 690 O O . ASP A 1 87 ? 8.622 1.944 -6.010 1.00 96.56 87 ASP A O 1
ATOM 694 N N . HIS A 1 88 ? 7.102 1.641 -4.385 1.00 97.06 88 HIS A N 1
ATOM 695 C CA . HIS A 1 88 ? 6.227 2.747 -4.791 1.00 97.06 88 HIS A CA 1
ATOM 696 C C . HIS A 1 88 ? 5.672 3.528 -3.595 1.00 97.06 88 HIS A C 1
ATOM 698 O O . HIS A 1 88 ? 5.097 2.939 -2.680 1.00 97.06 88 HIS A O 1
ATOM 704 N N . VAL A 1 89 ? 5.772 4.859 -3.642 1.00 98.06 89 VAL A N 1
ATOM 705 C CA . VAL A 1 89 ? 5.201 5.774 -2.643 1.00 98.06 89 VAL A CA 1
ATOM 706 C C . VAL A 1 89 ? 4.053 6.558 -3.274 1.00 98.06 89 VAL A C 1
ATOM 708 O O . VAL A 1 89 ? 4.216 7.153 -4.337 1.00 98.06 89 VAL A O 1
ATOM 711 N N . TYR A 1 90 ? 2.907 6.575 -2.601 1.00 98.25 90 TYR A N 1
ATOM 712 C CA . TYR A 1 90 ? 1.708 7.308 -2.983 1.00 98.25 90 TYR A CA 1
ATOM 713 C C . TYR A 1 90 ? 1.356 8.334 -1.910 1.00 98.25 90 TYR A C 1
ATOM 715 O O . TYR A 1 90 ? 1.272 8.021 -0.721 1.00 98.25 90 TYR A O 1
ATOM 723 N N . GLU A 1 91 ? 1.091 9.563 -2.334 1.00 98.25 91 GLU A N 1
ATOM 724 C CA . GLU A 1 91 ? 0.463 10.556 -1.467 1.00 98.25 91 GLU A CA 1
ATOM 725 C C . GLU A 1 91 ? -1.038 10.270 -1.362 1.00 98.25 91 GLU A C 1
ATOM 727 O O . GLU A 1 91 ? -1.683 9.949 -2.358 1.00 98.25 91 GLU A O 1
ATOM 732 N N . TYR A 1 92 ? -1.624 10.418 -0.178 1.00 98.00 92 TYR A N 1
ATOM 733 C CA . TYR A 1 92 ? -3.059 10.250 0.033 1.00 98.00 92 TYR A CA 1
ATOM 734 C C . TYR A 1 92 ? -3.849 11.401 -0.605 1.00 98.00 92 TYR A C 1
ATOM 736 O O . TYR A 1 92 ? -4.125 12.426 0.019 1.00 98.00 92 TYR A O 1
ATOM 744 N N . ASN A 1 93 ? -4.182 11.226 -1.882 1.00 98.25 93 ASN A N 1
ATOM 745 C CA . ASN A 1 93 ? -4.936 12.154 -2.715 1.00 98.25 93 ASN A CA 1
ATOM 746 C C . ASN A 1 93 ? -5.809 11.374 -3.721 1.00 98.25 93 ASN A C 1
ATOM 748 O O . ASN A 1 93 ? -5.686 10.158 -3.860 1.00 98.25 93 ASN A O 1
ATOM 752 N N . PHE A 1 94 ? -6.701 12.068 -4.427 1.00 98.00 94 PHE A N 1
ATOM 753 C CA . PHE A 1 94 ? -7.656 11.432 -5.342 1.00 98.00 94 PHE A CA 1
ATOM 754 C C . PHE A 1 94 ? -6.995 10.620 -6.470 1.00 98.00 94 PHE A C 1
ATOM 756 O O . PHE A 1 94 ? -7.478 9.541 -6.815 1.00 98.00 94 PHE A O 1
ATOM 763 N N . GLU A 1 95 ? -5.893 11.117 -7.032 1.00 98.31 95 GLU A N 1
ATOM 764 C CA . GLU A 1 95 ? -5.171 10.449 -8.118 1.00 98.31 95 GLU A CA 1
ATOM 765 C C . GLU A 1 95 ? -4.599 9.107 -7.650 1.00 98.31 95 GLU A C 1
ATOM 767 O O . GLU A 1 95 ? -4.905 8.063 -8.229 1.00 98.31 95 GLU A O 1
ATOM 772 N N . SER A 1 96 ? -3.852 9.116 -6.544 1.00 98.38 96 SER A N 1
ATOM 773 C CA . SER A 1 96 ? -3.296 7.907 -5.938 1.00 98.38 96 SER A CA 1
ATOM 774 C C . SER A 1 96 ? -4.377 6.890 -5.599 1.00 98.38 96 SER A C 1
ATOM 776 O O . SER A 1 96 ? -4.221 5.708 -5.895 1.00 98.38 96 SER A O 1
ATOM 778 N N . LEU A 1 97 ? -5.488 7.338 -5.008 1.00 98.44 97 LEU A N 1
ATOM 779 C CA . LEU A 1 97 ? -6.612 6.460 -4.685 1.00 98.44 97 LEU A CA 1
ATOM 780 C C . LEU A 1 97 ? -7.184 5.806 -5.946 1.00 98.44 97 LEU A C 1
ATOM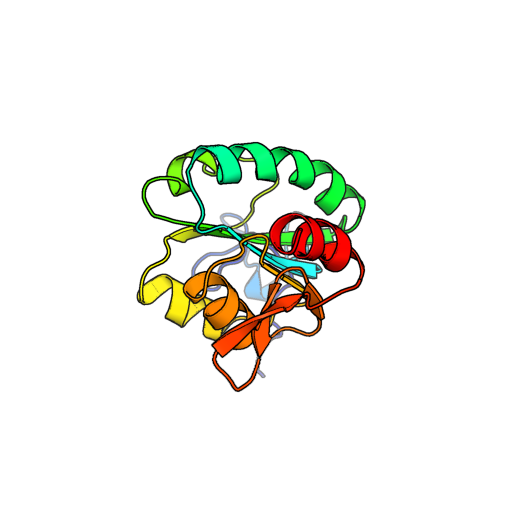 782 O O . LEU A 1 97 ? -7.368 4.590 -5.977 1.00 98.44 97 LEU A O 1
ATOM 786 N N . SER A 1 98 ? -7.393 6.593 -7.003 1.00 98.31 98 SER A N 1
ATOM 787 C CA . SER A 1 98 ? -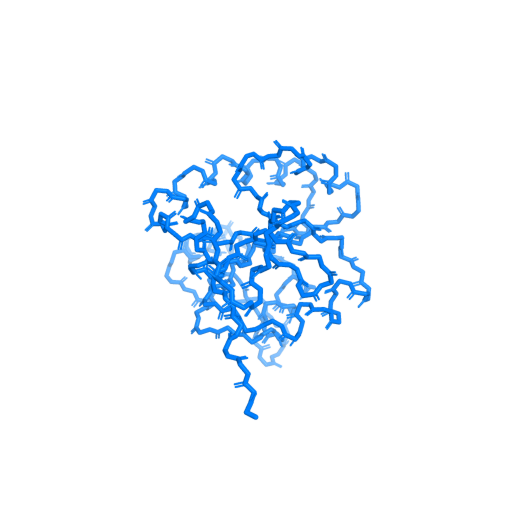7.906 6.101 -8.285 1.00 98.31 98 SER A CA 1
ATOM 788 C C . SER A 1 98 ? -6.997 5.031 -8.893 1.00 98.31 98 SER A C 1
ATOM 790 O O . SER A 1 98 ? -7.494 4.025 -9.395 1.00 98.31 98 SER A O 1
ATOM 792 N N . ILE A 1 99 ? -5.675 5.209 -8.796 1.00 98.31 99 ILE A N 1
ATOM 793 C CA . ILE A 1 99 ? -4.685 4.229 -9.263 1.00 98.31 99 ILE A CA 1
ATOM 794 C C . ILE A 1 99 ? -4.717 2.964 -8.401 1.00 98.31 99 ILE A C 1
ATOM 796 O O . ILE A 1 99 ? -4.826 1.863 -8.940 1.00 98.31 99 ILE A O 1
ATOM 800 N N . LEU A 1 100 ? -4.650 3.101 -7.072 1.00 98.56 100 LEU A N 1
ATOM 801 C CA . LEU A 1 100 ? -4.621 1.962 -6.148 1.00 98.56 100 LEU A CA 1
ATOM 802 C C . LEU A 1 100 ? -5.866 1.077 -6.289 1.00 98.56 100 LEU A C 1
ATOM 804 O O . LEU A 1 100 ? -5.755 -0.142 -6.195 1.00 98.56 100 LEU A O 1
ATOM 808 N N . HIS A 1 101 ? -7.028 1.659 -6.594 1.00 98.44 101 HIS A N 1
ATOM 809 C CA . HIS A 1 101 ? -8.256 0.909 -6.869 1.00 98.44 101 HIS A CA 1
ATOM 810 C C . HIS A 1 101 ? -8.178 -0.011 -8.098 1.00 98.44 101 HIS A C 1
ATOM 812 O O . HIS A 1 101 ? -8.937 -0.977 -8.172 1.00 98.44 101 HIS A O 1
ATOM 818 N N . GLN A 1 102 ? -7.272 0.256 -9.042 1.00 97.94 102 GLN A N 1
ATOM 819 C CA . GLN A 1 102 ? -7.064 -0.583 -10.229 1.00 97.94 102 GLN A CA 1
ATOM 820 C C . GLN A 1 102 ? -6.027 -1.690 -10.004 1.00 97.94 102 GLN A C 1
ATOM 822 O O . GLN A 1 102 ? -5.874 -2.582 -10.840 1.00 97.94 102 GLN A O 1
ATOM 827 N N . ILE A 1 103 ? -5.307 -1.661 -8.882 1.00 97.56 103 ILE A N 1
ATOM 828 C CA . ILE A 1 103 ? -4.294 -2.662 -8.564 1.00 97.56 103 ILE A CA 1
ATOM 829 C C . ILE A 1 103 ? -4.945 -3.770 -7.733 1.00 97.56 103 ILE A C 1
ATOM 831 O O . ILE A 1 103 ? -5.474 -3.532 -6.651 1.00 97.56 103 ILE A O 1
ATOM 835 N N . LYS A 1 104 ? -4.869 -5.015 -8.217 1.00 98.06 104 LYS A N 1
ATOM 836 C CA . LYS A 1 104 ? -5.138 -6.194 -7.381 1.00 98.06 104 LYS A CA 1
ATOM 837 C C . LYS A 1 104 ? -3.928 -6.437 -6.483 1.00 98.06 104 LYS A C 1
ATOM 839 O O . LYS A 1 104 ? -2.850 -6.737 -7.006 1.00 98.06 104 LYS A O 1
ATOM 844 N N . PHE A 1 105 ? -4.105 -6.316 -5.175 1.00 98.62 105 PHE A N 1
ATOM 845 C CA . PHE A 1 105 ? -3.080 -6.623 -4.182 1.00 98.62 105 PHE A CA 1
ATOM 846 C C . PHE A 1 105 ? -3.204 -8.060 -3.690 1.00 98.62 105 PHE A C 1
ATOM 848 O O . PHE A 1 105 ? -4.294 -8.627 -3.638 1.00 98.62 105 PHE A O 1
ATOM 855 N N . ASP A 1 106 ? -2.083 -8.632 -3.277 1.00 98.62 106 ASP A N 1
ATOM 856 C CA . ASP A 1 106 ? -2.091 -9.897 -2.548 1.00 98.62 106 ASP A CA 1
ATO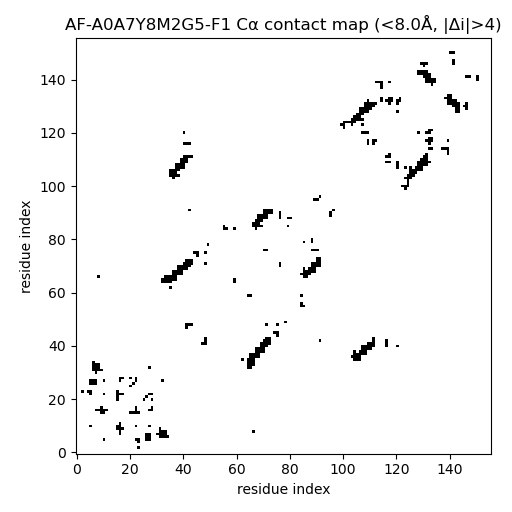M 857 C C . ASP A 1 106 ? -2.316 -9.607 -1.058 1.00 98.62 106 ASP A C 1
ATOM 859 O O . ASP A 1 106 ? -3.101 -10.279 -0.390 1.00 98.62 106 ASP A O 1
ATOM 863 N N . ILE A 1 107 ? -1.685 -8.540 -0.546 1.00 98.62 107 ILE A N 1
ATOM 864 C CA . ILE A 1 107 ? -1.794 -8.126 0.855 1.00 98.62 107 ILE A CA 1
ATOM 865 C C . ILE A 1 107 ? -1.999 -6.612 0.957 1.00 98.62 107 ILE A C 1
ATOM 867 O O . ILE A 1 107 ? -1.206 -5.835 0.430 1.00 98.62 107 ILE A O 1
ATOM 871 N N . VAL A 1 108 ? -3.014 -6.188 1.707 1.00 98.81 108 VAL A N 1
ATOM 872 C CA . VAL A 1 108 ? -3.170 -4.804 2.184 1.00 98.81 108 VAL A CA 1
ATOM 873 C C . VAL A 1 108 ? -2.987 -4.791 3.698 1.00 98.81 108 VAL A C 1
ATOM 875 O O . VAL A 1 108 ? -3.660 -5.529 4.415 1.00 98.81 108 VAL A O 1
ATOM 878 N N . MET A 1 109 ? -2.076 -3.961 4.198 1.00 98.44 109 MET A N 1
ATOM 879 C CA . MET A 1 109 ? -1.802 -3.786 5.623 1.00 98.44 109 MET A CA 1
ATOM 880 C C . MET A 1 109 ? -2.155 -2.364 6.038 1.00 98.44 109 MET A C 1
ATOM 882 O O . MET A 1 109 ? -1.444 -1.424 5.689 1.00 98.44 109 MET A O 1
ATOM 886 N N . ASN A 1 110 ? -3.237 -2.208 6.795 1.00 98.38 110 ASN A N 1
ATOM 887 C CA . ASN A 1 110 ? -3.577 -0.932 7.412 1.00 98.38 110 ASN A CA 1
ATOM 888 C C . ASN A 1 110 ? -3.133 -0.918 8.868 1.00 98.38 110 ASN A C 1
ATOM 890 O O . ASN A 1 110 ? -3.751 -1.566 9.711 1.00 98.38 110 ASN A O 1
ATOM 894 N N . ILE A 1 111 ? -2.081 -0.165 9.158 1.00 95.69 111 ILE A N 1
ATOM 895 C CA . ILE A 1 111 ? -1.508 -0.101 10.504 1.00 95.69 111 ILE A CA 1
ATOM 896 C C . ILE A 1 111 ? -2.099 1.021 11.365 1.00 95.69 111 ILE A C 1
ATOM 898 O O . ILE A 1 111 ? -1.833 1.062 12.564 1.00 95.69 111 ILE A O 1
ATOM 902 N N . ASP A 1 112 ? -2.966 1.853 10.787 1.00 94.31 112 ASP A N 1
ATOM 903 C CA . ASP A 1 112 ? -3.564 2.999 11.464 1.00 94.31 112 ASP A CA 1
ATOM 904 C C . ASP A 1 112 ? -4.979 2.704 11.961 1.00 94.31 112 ASP A C 1
ATOM 906 O O . ASP A 1 112 ? -5.821 2.133 11.249 1.00 94.31 112 ASP A O 1
ATOM 910 N N . LYS A 1 113 ? -5.306 3.263 13.126 1.00 93.44 113 LYS A N 1
ATOM 911 C CA . LYS A 1 113 ? -6.652 3.236 13.716 1.00 93.44 113 LYS A CA 1
ATOM 912 C C . LYS A 1 113 ? -7.424 4.522 13.412 1.00 93.44 113 LYS A C 1
ATOM 914 O O . LYS A 1 113 ? -7.908 5.199 14.314 1.00 93.44 113 LYS A O 1
ATOM 919 N N . SER A 1 114 ? -7.584 4.841 12.127 1.00 95.44 114 SER A N 1
ATOM 920 C CA . SER A 1 114 ? -8.403 5.972 11.671 1.00 95.44 114 SER A CA 1
ATOM 921 C C . SER A 1 114 ? -9.527 5.513 10.740 1.00 95.44 114 SER A C 1
ATOM 923 O O . SER A 1 114 ? -9.384 4.533 10.010 1.00 95.44 114 SER A O 1
ATOM 925 N N . GLN A 1 115 ? -10.649 6.239 10.708 1.00 96.88 115 GLN A N 1
ATOM 926 C CA . GLN A 1 115 ? -11.746 5.903 9.792 1.00 96.88 115 GLN A CA 1
ATOM 927 C C . GLN A 1 115 ? -11.316 5.965 8.323 1.00 96.88 115 GLN A C 1
ATOM 929 O O . GLN A 1 115 ? -11.694 5.094 7.549 1.00 96.88 115 GLN A O 1
ATOM 934 N N . ARG A 1 116 ? -10.494 6.953 7.941 1.00 96.56 116 ARG A N 1
ATOM 935 C CA . ARG A 1 116 ? -10.027 7.114 6.554 1.00 96.56 116 ARG A CA 1
ATOM 936 C C . ARG A 1 116 ? -9.138 5.956 6.092 1.00 96.56 116 ARG A C 1
ATOM 938 O O . ARG A 1 116 ? -9.333 5.446 4.994 1.00 96.56 116 ARG A O 1
ATOM 945 N N . SER A 1 117 ? -8.201 5.513 6.931 1.00 97.88 117 SER A N 1
ATOM 946 C CA . SER A 1 117 ? -7.278 4.425 6.595 1.00 97.88 117 SER A CA 1
ATOM 947 C C . SER A 1 117 ? -8.009 3.084 6.555 1.00 97.88 117 SER A C 1
ATOM 949 O O . SER A 1 117 ? -7.819 2.293 5.631 1.00 97.88 117 SER A O 1
ATOM 951 N N . CYS A 1 118 ? -8.934 2.876 7.494 1.00 98.38 118 CYS A N 1
ATOM 952 C CA . CYS A 1 118 ? -9.793 1.703 7.537 1.00 98.38 118 CYS A CA 1
ATOM 953 C C . CYS A 1 118 ? -10.752 1.650 6.336 1.00 98.38 118 CYS A C 1
ATOM 955 O O . CYS A 1 118 ? -10.911 0.594 5.729 1.00 98.38 118 CYS A O 1
ATOM 957 N N . ALA A 1 119 ? -11.353 2.780 5.948 1.00 98.25 119 ALA A N 1
ATOM 958 C CA . ALA A 1 119 ? -12.203 2.864 4.761 1.00 98.25 119 ALA A CA 1
ATOM 959 C C . ALA A 1 119 ? -11.419 2.545 3.481 1.00 98.25 119 ALA A C 1
ATOM 961 O O . ALA A 1 119 ? -11.903 1.774 2.652 1.00 98.25 119 ALA A O 1
ATOM 962 N N . LEU A 1 120 ? -10.194 3.071 3.351 1.00 98.56 120 LEU A N 1
ATOM 963 C CA . LEU A 1 120 ? -9.309 2.738 2.237 1.00 98.56 120 LEU A CA 1
ATOM 964 C C . LEU A 1 120 ? -8.966 1.242 2.214 1.00 98.56 120 LEU A C 1
ATOM 966 O O . LEU A 1 120 ? -9.094 0.592 1.182 1.00 98.56 120 LEU A O 1
ATOM 970 N N . SER A 1 121 ? -8.577 0.668 3.354 1.00 98.44 121 SER A N 1
ATOM 971 C CA . SER A 1 121 ? -8.300 -0.770 3.462 1.00 98.44 121 SER A CA 1
ATOM 972 C C . SER A 1 121 ? -9.488 -1.604 2.981 1.00 98.44 121 SER A C 1
ATOM 974 O O . SER A 1 121 ? -9.343 -2.497 2.143 1.00 98.44 121 SER A O 1
ATOM 976 N N . ASN A 1 122 ? -10.694 -1.269 3.444 1.00 98.44 122 ASN A N 1
ATOM 977 C CA . ASN A 1 122 ? -11.926 -1.950 3.067 1.00 98.44 122 ASN A CA 1
ATOM 978 C C . ASN A 1 122 ? -12.234 -1.852 1.566 1.00 98.44 122 ASN A C 1
ATOM 980 O O . ASN A 1 122 ? -12.690 -2.839 0.991 1.00 98.44 122 ASN A O 1
ATOM 984 N N . SER A 1 123 ? -11.974 -0.707 0.934 1.00 98.00 123 SER A N 1
ATOM 985 C CA . SER A 1 123 ? -12.391 -0.429 -0.444 1.00 98.00 123 SER A CA 1
ATOM 986 C C . SER A 1 123 ? -11.472 -1.027 -1.521 1.00 98.00 123 SER A C 1
ATOM 988 O O . SER A 1 123 ? -11.886 -1.171 -2.672 1.00 98.00 123 SER A O 1
ATOM 990 N N . LEU A 1 124 ? -10.234 -1.387 -1.171 1.00 98.50 124 LEU A N 1
ATOM 991 C CA . LEU A 1 124 ? -9.251 -1.922 -2.118 1.00 98.50 124 LEU A CA 1
ATOM 992 C C . LEU A 1 124 ? -9.446 -3.415 -2.418 1.00 98.50 124 LEU A C 1
ATOM 994 O O . LEU A 1 124 ? -9.908 -4.188 -1.575 1.00 98.50 124 LEU A O 1
ATOM 998 N N . ASN A 1 125 ? -9.037 -3.832 -3.618 1.00 98.12 125 ASN A N 1
ATOM 999 C CA . ASN A 1 125 ? -9.056 -5.228 -4.050 1.00 98.12 125 ASN A CA 1
ATOM 1000 C C . ASN A 1 125 ? -7.812 -5.967 -3.528 1.00 98.12 125 ASN A C 1
ATOM 1002 O O . ASN A 1 125 ? -6.704 -5.724 -4.011 1.00 98.12 125 ASN A O 1
ATOM 1006 N N . ALA A 1 126 ? -7.996 -6.855 -2.549 1.00 98.38 126 ALA A N 1
ATOM 1007 C CA . ALA A 1 126 ? -6.911 -7.618 -1.945 1.00 98.38 126 ALA A CA 1
ATOM 1008 C C . ALA A 1 126 ? -7.347 -9.022 -1.519 1.00 98.38 126 ALA A C 1
ATOM 1010 O O . ALA A 1 126 ? -8.462 -9.187 -1.023 1.00 98.38 126 ALA A O 1
ATOM 1011 N N . GLU A 1 127 ? -6.454 -10.005 -1.658 1.00 97.94 127 GLU A N 1
ATOM 1012 C CA . GLU A 1 127 ? -6.699 -11.381 -1.193 1.00 97.94 127 GLU A CA 1
ATOM 1013 C C . GLU A 1 127 ? -6.651 -11.484 0.337 1.00 97.94 127 GLU A C 1
ATOM 1015 O O . GLU A 1 127 ? -7.469 -12.173 0.947 1.00 97.94 127 GLU A O 1
ATOM 1020 N N . LEU A 1 128 ? -5.731 -10.747 0.966 1.00 98.19 128 LEU A N 1
ATOM 1021 C CA . LEU A 1 128 ? -5.596 -10.663 2.415 1.00 98.19 128 LEU A CA 1
ATOM 1022 C C . LEU A 1 128 ? -5.549 -9.205 2.884 1.00 98.19 128 LEU A C 1
ATOM 1024 O O . LEU A 1 128 ? -4.786 -8.390 2.365 1.00 98.19 128 LEU A O 1
ATOM 1028 N N . LYS A 1 129 ? -6.322 -8.889 3.927 1.00 98.50 129 LYS A N 1
ATOM 1029 C CA . LYS A 1 129 ? -6.292 -7.587 4.607 1.00 98.50 129 LYS A CA 1
ATOM 1030 C C . LYS A 1 129 ? -5.873 -7.767 6.062 1.00 98.50 129 LYS A C 1
ATOM 1032 O O . LYS A 1 129 ? -6.425 -8.607 6.770 1.00 98.50 129 LYS A O 1
ATOM 1037 N N . LEU A 1 130 ? -4.879 -6.999 6.496 1.00 98.19 130 LEU A N 1
ATOM 1038 C CA . LEU A 1 130 ? -4.275 -7.060 7.827 1.00 98.19 130 LEU A CA 1
ATOM 1039 C C . LEU A 1 130 ? -4.382 -5.706 8.532 1.00 98.19 130 LEU A C 1
ATOM 1041 O O . LEU A 1 130 ? -4.433 -4.659 7.886 1.00 98.19 130 LEU A O 1
ATOM 1045 N N . GLY A 1 131 ? -4.350 -5.739 9.863 1.00 97.94 131 GLY A N 1
ATOM 1046 C CA . GLY A 1 131 ? -4.412 -4.555 10.705 1.00 97.94 131 GLY A CA 1
ATOM 1047 C C . GLY A 1 131 ? -5.851 -4.167 11.016 1.00 97.94 131 GLY A C 1
ATOM 1048 O O . GLY A 1 131 ? -6.583 -4.969 11.598 1.00 97.94 131 GLY A O 1
ATOM 1049 N N . PHE A 1 132 ? -6.260 -2.959 10.636 1.00 98.31 132 PHE A N 1
ATOM 1050 C CA . PHE A 1 132 ? -7.571 -2.407 10.990 1.00 98.31 132 PHE A CA 1
ATOM 1051 C C . PHE A 1 132 ? -8.460 -2.143 9.771 1.00 98.31 132 PHE A C 1
ATOM 1053 O O . PHE A 1 132 ? -7.982 -1.848 8.672 1.00 98.31 132 PHE A O 1
ATOM 1060 N N . GLY A 1 133 ? -9.770 -2.229 9.971 1.00 98.12 133 GLY A N 1
ATOM 1061 C CA . GLY A 1 133 ? -10.785 -1.926 8.965 1.00 98.12 133 GLY A CA 1
ATOM 1062 C C . GLY A 1 133 ? -12.041 -1.347 9.601 1.00 98.12 133 GLY A C 1
ATOM 1063 O O . GLY A 1 133 ? -12.090 -1.129 10.812 1.00 98.12 133 GLY A O 1
ATOM 1064 N N . LEU A 1 134 ? -13.050 -1.064 8.778 1.00 98.12 134 LEU A N 1
ATOM 1065 C CA . LEU A 1 134 ? -14.369 -0.644 9.260 1.00 98.12 134 LEU A CA 1
ATOM 1066 C C . LEU A 1 134 ? -15.356 -1.808 9.222 1.00 98.12 134 LEU A C 1
ATOM 1068 O O . LEU A 1 134 ? -15.356 -2.596 8.278 1.00 98.12 134 LEU A O 1
ATOM 1072 N N . ASN A 1 135 ? -16.231 -1.893 10.218 1.00 97.62 135 ASN A N 1
ATOM 1073 C CA . ASN A 1 135 ? -17.453 -2.677 10.086 1.00 97.62 135 ASN A CA 1
ATOM 1074 C C . ASN A 1 135 ? -18.540 -1.880 9.337 1.00 97.62 135 ASN A C 1
ATOM 1076 O O . ASN A 1 135 ? -18.370 -0.704 9.012 1.00 97.62 135 ASN A O 1
ATOM 1080 N N . GLU A 1 136 ? -19.683 -2.520 9.104 1.00 96.88 136 GLU A N 1
ATOM 1081 C CA . GLU A 1 136 ? -20.862 -1.935 8.446 1.00 96.88 136 GLU A CA 1
ATOM 1082 C C . GLU A 1 136 ? -21.425 -0.680 9.140 1.00 96.88 136 GLU A C 1
ATOM 1084 O O . GLU A 1 136 ? -22.046 0.157 8.494 1.00 96.88 136 GLU A O 1
ATOM 1089 N N . ASN A 1 137 ? -21.134 -0.492 10.431 1.00 97.69 137 ASN A N 1
ATOM 1090 C CA . ASN A 1 137 ? -21.544 0.673 11.221 1.00 97.69 137 ASN A CA 1
ATOM 1091 C C . ASN A 1 137 ? -20.480 1.789 11.253 1.00 97.69 137 ASN A C 1
ATOM 1093 O O . ASN A 1 137 ? -20.565 2.711 12.070 1.00 97.69 137 ASN A O 1
ATOM 1097 N N . GLY A 1 138 ? -19.428 1.687 10.433 1.00 96.38 138 GLY A N 1
ATOM 1098 C CA . GLY A 1 138 ? -18.330 2.656 10.396 1.00 96.38 138 GLY A CA 1
ATOM 1099 C C . GLY A 1 138 ? -17.454 2.663 11.656 1.00 96.38 138 GLY A C 1
ATOM 1100 O O . GLY A 1 138 ? -16.785 3.663 11.940 1.00 96.38 138 GLY A O 1
ATOM 1101 N N . LYS A 1 139 ? -17.458 1.573 12.437 1.00 97.31 139 LYS A N 1
ATOM 1102 C CA . LYS A 1 139 ? -16.599 1.393 13.618 1.00 97.31 139 LYS A CA 1
ATOM 1103 C C . LYS A 1 139 ? -15.321 0.659 13.243 1.00 97.31 139 LYS A C 1
ATOM 1105 O O . LYS A 1 139 ? -15.350 -0.276 12.448 1.00 97.31 139 LYS A O 1
ATOM 1110 N N . ILE A 1 140 ? -14.214 1.083 13.844 1.00 97.56 140 ILE A N 1
ATOM 1111 C CA . ILE A 1 140 ? -12.906 0.463 13.638 1.00 97.56 140 ILE A CA 1
ATOM 1112 C C . ILE A 1 140 ? -12.897 -0.914 14.303 1.00 97.56 140 ILE A C 1
ATOM 1114 O O . ILE A 1 140 ? -13.252 -1.045 15.477 1.00 97.56 140 ILE A O 1
ATOM 1118 N N . VAL A 1 141 ? -12.473 -1.924 13.548 1.00 97.44 141 VAL A N 1
ATOM 1119 C CA . VAL A 1 141 ? -12.351 -3.316 13.992 1.00 97.44 141 VAL A CA 1
ATOM 1120 C C . VAL A 1 141 ? -10.995 -3.897 13.572 1.00 97.44 141 VAL A C 1
ATOM 1122 O O . VAL A 1 141 ? -10.465 -3.516 12.522 1.00 97.44 141 VAL A O 1
ATOM 1125 N N . PRO A 1 142 ? -10.406 -4.814 14.360 1.00 97.75 142 PRO A N 1
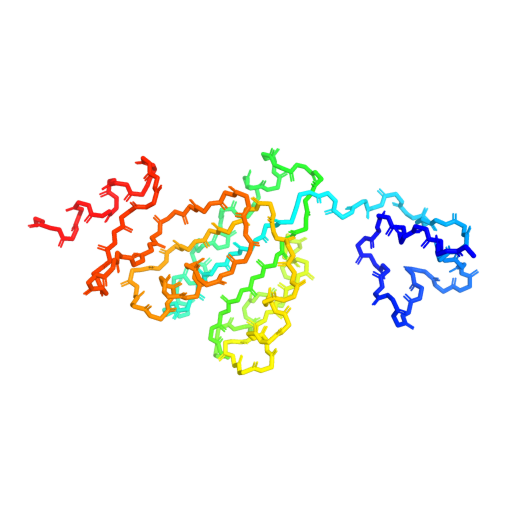ATOM 1126 C CA . PRO A 1 142 ? -9.224 -5.554 13.936 1.00 97.75 142 PRO A CA 1
ATOM 1127 C C . PRO A 1 142 ? -9.604 -6.575 12.852 1.00 97.75 142 PRO A C 1
ATOM 1129 O O . PRO A 1 142 ? -10.591 -7.295 12.986 1.00 97.75 142 PRO A O 1
ATOM 1132 N N . LEU A 1 143 ? -8.806 -6.666 11.788 1.00 97.69 143 LEU A N 1
ATOM 1133 C CA . LEU A 1 143 ? -9.035 -7.578 10.656 1.00 97.69 143 LEU A CA 1
ATOM 1134 C C . LEU A 1 143 ? -8.343 -8.935 10.827 1.00 97.69 143 LEU A C 1
ATOM 1136 O O . LEU A 1 143 ? -8.668 -9.899 10.138 1.00 97.69 143 LEU A O 1
ATOM 1140 N N . ASN A 1 144 ? -7.377 -9.032 11.740 1.00 97.25 144 ASN A N 1
ATOM 1141 C CA . ASN A 1 144 ? -6.627 -10.256 11.990 1.00 97.25 144 ASN A CA 1
ATOM 1142 C C . ASN A 1 144 ? -6.182 -10.364 13.455 1.00 97.25 144 ASN A C 1
ATOM 1144 O O . ASN A 1 144 ? -6.055 -9.367 14.164 1.00 97.25 144 ASN A O 1
ATOM 1148 N N . LYS A 1 145 ? -5.845 -11.589 13.888 1.00 96.00 145 LYS A N 1
ATOM 1149 C CA . LYS A 1 145 ? -5.38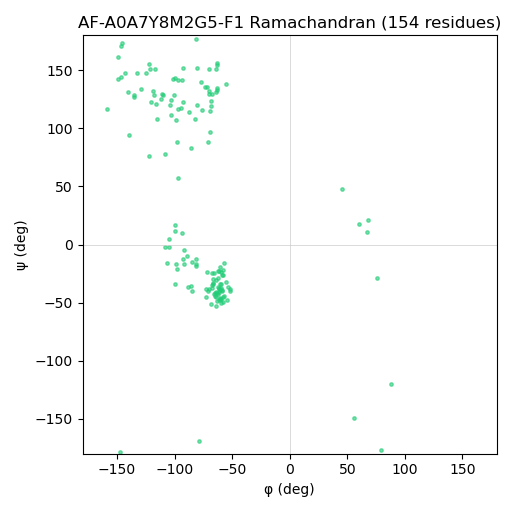4 -11.877 15.262 1.00 96.00 145 LYS A CA 1
ATOM 1150 C C . LYS A 1 145 ? -4.202 -11.003 15.705 1.00 96.00 145 LYS A C 1
ATOM 1152 O O . LYS A 1 145 ? -4.156 -10.587 16.853 1.00 96.00 145 LYS A O 1
ATOM 1157 N N . GLY A 1 146 ? -3.275 -10.691 14.795 1.00 92.88 146 GLY A N 1
ATOM 1158 C CA . GLY A 1 146 ? -2.103 -9.861 15.099 1.00 92.88 146 GLY A CA 1
ATOM 1159 C C . GLY A 1 146 ? -2.441 -8.410 15.461 1.00 92.88 146 GLY A C 1
ATOM 1160 O O . GLY A 1 146 ? -1.682 -7.779 16.186 1.00 92.88 146 GLY A O 1
ATOM 1161 N N . ALA A 1 147 ? -3.587 -7.894 15.008 1.00 95.31 147 ALA A N 1
ATOM 1162 C CA . ALA A 1 147 ? -4.050 -6.547 15.340 1.00 95.31 147 ALA A CA 1
ATOM 1163 C C . ALA A 1 147 ? -4.805 -6.483 16.677 1.00 95.31 147 ALA A C 1
ATOM 1165 O O . ALA A 1 147 ? -4.998 -5.397 17.220 1.00 95.31 147 ALA A O 1
ATOM 1166 N N . PHE A 1 148 ? -5.224 -7.630 17.223 1.00 94.94 148 PHE A N 1
ATOM 1167 C CA . PHE A 1 148 ? -6.102 -7.685 18.391 1.00 94.94 148 PHE A CA 1
ATOM 1168 C C . PHE A 1 148 ? -5.459 -7.087 19.646 1.00 94.94 148 PHE A C 1
ATOM 1170 O O . PHE A 1 148 ? -6.097 -6.314 20.349 1.00 94.94 148 PHE A O 1
ATOM 1177 N N . TYR A 1 149 ? -4.174 -7.367 19.882 1.00 93.50 149 TYR A N 1
ATOM 1178 C CA . TYR A 1 149 ? -3.454 -6.793 21.020 1.00 93.50 149 TYR A CA 1
ATOM 1179 C C . TYR A 1 149 ? -3.424 -5.257 20.959 1.00 93.50 149 TYR A C 1
ATOM 1181 O O . TYR A 1 149 ? -3.824 -4.587 21.904 1.00 93.50 149 TYR A O 1
ATOM 1189 N N . ASN A 1 150 ? -3.028 -4.681 19.816 1.00 91.88 150 ASN A N 1
ATOM 1190 C CA . ASN A 1 150 ? -3.002 -3.224 19.646 1.00 91.88 150 ASN A CA 1
ATOM 1191 C C . ASN A 1 150 ? -4.410 -2.596 19.673 1.00 91.88 150 ASN A C 1
ATOM 1193 O O . ASN A 1 150 ? -4.560 -1.447 20.093 1.00 91.88 150 ASN A O 1
ATOM 1197 N N . TYR A 1 151 ? -5.435 -3.332 19.234 1.00 94.12 151 TYR A N 1
ATOM 1198 C CA . TYR A 1 151 ? -6.830 -2.918 19.365 1.00 94.12 151 TYR A CA 1
ATOM 1199 C C . TYR A 1 151 ? -7.240 -2.790 20.838 1.00 94.12 151 TYR A C 1
ATOM 1201 O O . TYR A 1 151 ? -7.780 -1.758 21.228 1.00 94.12 151 TYR A O 1
ATOM 1209 N N . GLN A 1 152 ? -6.927 -3.803 21.650 1.00 94.00 152 GLN A N 1
ATOM 1210 C CA . GLN A 1 152 ? -7.314 -3.872 23.059 1.00 94.00 152 GLN A CA 1
ATOM 1211 C C . GLN A 1 152 ? -6.637 -2.803 23.923 1.00 94.00 152 GLN A C 1
ATOM 1213 O O . GLN A 1 152 ? -7.285 -2.254 24.801 1.00 94.00 152 GLN A O 1
ATOM 1218 N N . LEU A 1 153 ? -5.395 -2.413 23.606 1.00 90.81 153 LEU A N 1
ATOM 1219 C CA . LEU A 1 153 ? -4.703 -1.303 24.283 1.00 90.81 153 LEU A CA 1
ATOM 1220 C C . LEU A 1 153 ? -5.450 0.043 24.236 1.00 90.81 153 LEU A C 1
ATOM 1222 O O . LEU A 1 153 ? -5.053 0.966 24.932 1.00 90.81 153 LEU A O 1
ATOM 1226 N N . GLY A 1 154 ? -6.448 0.203 23.360 1.00 84.81 154 GLY A N 1
ATOM 1227 C CA . GLY A 1 154 ? -7.286 1.405 23.305 1.00 84.81 154 GLY A CA 1
ATOM 1228 C C . GLY A 1 154 ? -8.689 1.228 23.889 1.00 84.81 154 GLY A C 1
ATOM 1229 O O . GLY A 1 154 ? -9.507 2.128 23.714 1.00 84.81 154 GLY A O 1
ATOM 1230 N N . MET A 1 155 ? -8.993 0.069 24.476 1.00 86.00 155 MET A N 1
ATOM 1231 C CA . MET A 1 155 ? -10.304 -0.260 25.056 1.00 86.00 155 MET A CA 1
ATOM 1232 C C . MET A 1 155 ? -10.287 -0.269 26.590 1.00 86.00 155 MET A C 1
ATOM 1234 O O . MET A 1 155 ? -11.357 -0.189 27.189 1.00 86.00 155 MET A O 1
ATOM 1238 N N . ASP A 1 156 ? -9.092 -0.319 27.181 1.00 64.31 156 ASP A N 1
ATOM 1239 C CA . ASP A 1 156 ? -8.792 -0.267 28.615 1.00 64.31 156 ASP A CA 1
ATOM 1240 C C . ASP A 1 156 ? -7.855 0.923 28.904 1.00 64.31 156 ASP A C 1
ATOM 1242 O O . ASP A 1 156 ? -7.879 1.440 30.045 1.00 64.31 156 ASP A O 1
#

Foldseek 3Di:
DPQDQAQELLPDVVDDSDPPDDCSVRNYDPPQGQFAEEEEEDADDLVVLLVVLVCLVVVCVVRVRHAYEYEYAPVNQVVCPPSPRHSYYHHPDPVSLVVQQPDAGQEYEYQDQDLVSQDSQVNHHYVYYAAWHADPVSHIDGRDPVNVVVVVVVVD

Solvent-accessible surface area (backbone atoms only — not comparable to full-atom values): 8918 Å² total; per-residue (Å²): 130,88,74,74,81,50,64,24,66,60,44,69,90,84,47,55,53,43,89,100,42,60,22,81,83,73,36,54,89,82,77,47,52,32,60,48,34,33,37,39,41,42,70,63,58,59,66,58,50,58,58,52,56,73,50,44,64,58,49,40,67,76,40,72,56,45,34,31,35,37,38,19,38,70,90,39,42,70,76,54,62,88,39,93,70,54,73,41,84,33,48,76,44,72,68,45,51,60,53,52,59,72,43,79,30,49,32,35,35,17,80,36,97,43,70,69,50,6,47,51,52,65,70,42,49,50,78,37,65,36,30,28,23,53,48,99,85,71,43,83,40,63,58,36,79,86,26,43,63,70,53,48,71,76,75,115